Protein AF-A0A7S0W6W3-F1 (afdb_monomer_lite)

Foldseek 3Di:
DPCVVVVVVCCVVVVLLVQLVVLLVQLVFAPPPVRRVVVVVVLVVLCVVCVVPVPPGPHHLVCCVPPDPDGSNRSCVVCVVVSVVRLVRNVVVVDDNTDD

pLDDT: mean 86.52, std 4.7, range [60.41, 91.75]

Radius of gyration: 16.05 Å; chains: 1; bounding box: 35×37×43 Å

Sequence (100 aa):
GDVERALPLFSERRVPEGHALLDLSINQGPKSPVLRALFLVLSAAETLGHRLLPSAILPPTQNLLTQTDWSFSEIYARKRRLLDFVKKSNRKYGVFTGYD

Secondary structure (DSSP, 8-state):
--HHHHHHHHHHHHHHHHHHHHHHHH-SS-SSHHHHHHHHHHHHHHHHHHHH-TTTSPPPHHHHHHH----HHHHHHHHHHHHHHHHHHHHTTT------

Organism: NCBI:txid464990

Structure (mmCIF, N/CA/C/O backbone):
data_AF-A0A7S0W6W3-F1
#
_entry.id   AF-A0A7S0W6W3-F1
#
loop_
_atom_site.group_PDB
_atom_site.id
_atom_site.type_symbol
_atom_site.label_atom_id
_atom_site.label_alt_id
_atom_site.label_comp_id
_atom_site.label_asym_id
_atom_site.label_entity_id
_atom_site.label_seq_id
_atom_site.pdbx_PDB_ins_code
_atom_site.Cartn_x
_atom_site.Cartn_y
_atom_site.Cartn_z
_atom_site.occupancy
_atom_site.B_iso_or_equiv
_atom_site.auth_seq_id
_atom_site.auth_comp_id
_atom_site.auth_asym_id
_atom_site.auth_atom_id
_atom_site.pdbx_PDB_model_num
ATOM 1 N N . GLY A 1 1 ? 24.879 1.699 -24.651 1.00 60.41 1 GLY A N 1
ATOM 2 C CA . GLY A 1 1 ? 23.432 1.824 -24.402 1.00 60.41 1 GLY A CA 1
ATOM 3 C C . GLY A 1 1 ? 23.075 3.287 -24.472 1.00 60.41 1 GLY A C 1
ATOM 4 O O . GLY A 1 1 ? 23.838 4.085 -23.947 1.00 60.41 1 GLY A O 1
ATOM 5 N N . ASP A 1 2 ? 21.993 3.631 -25.162 1.00 81.38 2 ASP A N 1
ATOM 6 C CA . ASP A 1 2 ? 21.525 5.012 -25.325 1.00 81.38 2 ASP A CA 1
ATOM 7 C C . ASP A 1 2 ? 20.846 5.485 -24.028 1.00 81.38 2 ASP A C 1
ATOM 9 O O . ASP A 1 2 ? 19.674 5.203 -23.771 1.00 81.38 2 ASP A O 1
ATOM 13 N N . VAL A 1 3 ? 21.637 6.117 -23.159 1.00 83.25 3 VAL A N 1
ATOM 14 C CA . VAL A 1 3 ? 21.200 6.588 -21.837 1.00 83.25 3 VAL A CA 1
ATOM 15 C C . VAL A 1 3 ? 20.170 7.712 -21.966 1.00 83.25 3 VAL A C 1
ATOM 17 O O . VAL A 1 3 ? 19.237 7.769 -21.166 1.00 83.25 3 VAL A O 1
ATOM 20 N N . GLU A 1 4 ? 20.284 8.553 -22.997 1.00 84.75 4 GLU A N 1
ATOM 21 C CA . GLU A 1 4 ? 19.381 9.687 -23.227 1.00 84.75 4 GLU A CA 1
ATOM 22 C C . GLU A 1 4 ? 17.956 9.228 -23.540 1.00 84.75 4 GLU A C 1
ATOM 24 O O . GLU A 1 4 ? 16.998 9.844 -23.079 1.00 84.75 4 GLU A O 1
ATOM 29 N N . ARG A 1 5 ? 17.795 8.101 -24.244 1.00 82.38 5 ARG A N 1
ATOM 30 C CA . ARG A 1 5 ? 16.474 7.485 -24.457 1.00 82.38 5 ARG A CA 1
ATOM 31 C C . ARG A 1 5 ? 16.030 6.578 -23.313 1.00 82.38 5 ARG A C 1
ATOM 33 O O . ARG A 1 5 ? 14.833 6.444 -23.070 1.00 82.38 5 ARG A O 1
ATOM 40 N N . ALA A 1 6 ? 16.965 5.950 -22.603 1.00 86.31 6 ALA A N 1
ATOM 41 C CA . ALA A 1 6 ? 16.637 5.037 -21.510 1.00 86.31 6 ALA A CA 1
ATOM 42 C C . ALA A 1 6 ? 16.137 5.762 -20.248 1.00 86.31 6 ALA A C 1
ATOM 44 O O . ALA A 1 6 ? 15.258 5.242 -19.562 1.00 86.31 6 ALA A O 1
ATOM 45 N N . LEU A 1 7 ? 16.666 6.952 -19.940 1.00 87.25 7 LEU A N 1
ATOM 46 C CA . LEU A 1 7 ? 16.316 7.705 -18.729 1.00 87.25 7 LEU A CA 1
ATOM 47 C C . LEU A 1 7 ? 14.848 8.175 -18.686 1.00 87.25 7 LEU A C 1
ATOM 49 O O . LEU A 1 7 ? 14.204 7.956 -17.652 1.00 87.25 7 LEU A O 1
ATOM 53 N N . PRO A 1 8 ? 14.278 8.761 -19.759 1.00 91.19 8 PRO A N 1
ATOM 54 C CA . PRO A 1 8 ? 12.862 9.120 -19.792 1.00 91.19 8 PRO A CA 1
ATOM 55 C C . PRO A 1 8 ? 11.959 7.895 -19.626 1.00 91.19 8 PRO A C 1
ATOM 57 O O . PRO A 1 8 ? 11.109 7.878 -18.742 1.00 91.19 8 PRO A O 1
ATOM 60 N N . LEU A 1 9 ? 12.222 6.823 -20.382 1.00 88.75 9 LEU A N 1
ATOM 61 C CA . LEU A 1 9 ? 11.441 5.581 -20.323 1.00 88.75 9 LEU A CA 1
ATOM 62 C C . LEU A 1 9 ? 11.514 4.902 -18.949 1.00 88.75 9 LEU A C 1
ATOM 64 O O . LEU A 1 9 ? 10.544 4.304 -18.481 1.00 88.75 9 LEU A O 1
ATOM 68 N N . PHE A 1 10 ? 12.671 4.976 -18.289 1.00 89.69 10 PHE A N 1
ATOM 69 C CA . PHE A 1 10 ? 12.830 4.479 -16.929 1.00 89.69 10 PHE A CA 1
ATOM 70 C C . PHE A 1 10 ? 12.019 5.315 -15.938 1.00 89.69 10 PHE A C 1
ATOM 72 O O . PHE A 1 10 ? 11.296 4.751 -15.116 1.00 89.69 10 PHE A O 1
ATOM 79 N N . SER A 1 11 ? 12.102 6.643 -16.035 1.00 89.94 11 SER A N 1
ATOM 80 C CA . SER A 1 11 ? 11.365 7.566 -15.167 1.00 89.94 11 SER A CA 1
ATOM 81 C C . SER A 1 11 ? 9.854 7.391 -15.312 1.00 89.94 11 SER A C 1
ATOM 83 O O . SER A 1 11 ? 9.169 7.216 -14.307 1.00 89.94 11 SER A O 1
ATOM 85 N N . GLU A 1 12 ? 9.344 7.323 -16.544 1.00 89.56 12 GLU A N 1
ATOM 86 C CA . GLU A 1 12 ? 7.921 7.095 -16.835 1.00 89.56 12 GLU A CA 1
ATOM 87 C C . GLU A 1 12 ? 7.382 5.823 -16.173 1.00 89.56 12 GLU A C 1
ATOM 89 O O . GLU A 1 12 ? 6.258 5.805 -15.676 1.00 89.56 12 GLU A O 1
ATOM 94 N N . ARG A 1 13 ? 8.195 4.762 -16.111 1.00 88.06 13 ARG A N 1
ATOM 95 C CA . ARG A 1 13 ? 7.805 3.498 -15.472 1.00 88.06 13 ARG A CA 1
ATOM 96 C C . ARG A 1 13 ? 7.984 3.508 -13.957 1.00 88.06 13 ARG A C 1
ATOM 98 O O . ARG A 1 13 ? 7.208 2.873 -13.255 1.00 88.06 13 ARG A O 1
ATOM 105 N N . ARG A 1 14 ? 9.020 4.168 -13.435 1.00 90.06 14 ARG A N 1
ATOM 106 C CA . ARG A 1 14 ? 9.402 4.071 -12.015 1.00 90.06 14 ARG A CA 1
ATOM 107 C C . ARG A 1 14 ? 8.759 5.116 -11.119 1.00 90.06 14 ARG A C 1
ATOM 109 O O . ARG A 1 14 ? 8.576 4.834 -9.939 1.00 90.06 14 ARG A O 1
ATOM 116 N N . VAL A 1 15 ? 8.398 6.282 -11.645 1.00 90.06 15 VAL A N 1
ATOM 117 C CA . VAL A 1 15 ? 7.735 7.332 -10.857 1.00 90.06 15 VAL A CA 1
ATOM 118 C C . VAL A 1 15 ? 6.385 6.852 -10.292 1.00 90.06 15 VAL A C 1
ATOM 120 O O . VAL A 1 15 ? 6.204 6.950 -9.076 1.00 90.06 15 VAL A O 1
ATOM 123 N N . PRO A 1 16 ? 5.471 6.246 -11.081 1.00 89.38 16 PRO A N 1
ATOM 124 C CA . PRO A 1 16 ? 4.209 5.721 -10.548 1.00 89.38 16 PRO A CA 1
ATOM 125 C C . PRO A 1 16 ? 4.415 4.624 -9.498 1.00 89.38 16 PRO A C 1
ATOM 127 O O . PRO A 1 16 ? 3.730 4.602 -8.478 1.00 89.38 16 PRO A O 1
ATOM 130 N N . GLU A 1 17 ? 5.397 3.746 -9.719 1.00 91.75 17 GLU A N 1
ATOM 131 C CA . GLU A 1 17 ? 5.771 2.694 -8.769 1.00 91.75 17 GLU A CA 1
ATOM 132 C C . GLU A 1 17 ? 6.266 3.274 -7.442 1.00 91.75 17 GLU A C 1
ATOM 134 O O . GLU A 1 17 ? 5.875 2.804 -6.376 1.00 91.75 17 GLU A O 1
ATOM 139 N N . GLY A 1 18 ? 7.087 4.327 -7.496 1.00 90.25 18 GLY A N 1
ATOM 140 C CA . GLY A 1 18 ? 7.573 5.029 -6.311 1.00 90.25 18 GLY A CA 1
ATOM 141 C C . GLY A 1 18 ? 6.444 5.677 -5.510 1.00 90.25 18 GLY A C 1
ATOM 142 O O . GLY A 1 18 ? 6.408 5.535 -4.287 1.00 90.25 18 GLY A O 1
ATOM 143 N N . HIS A 1 19 ? 5.492 6.331 -6.182 1.00 91.19 19 HIS A N 1
ATOM 144 C CA . HIS A 1 19 ? 4.316 6.907 -5.523 1.00 91.19 19 HIS A CA 1
ATOM 145 C C . HIS A 1 19 ? 3.433 5.833 -4.883 1.00 91.19 19 HIS A C 1
ATOM 147 O O . HIS A 1 19 ? 3.074 5.952 -3.712 1.00 91.19 19 HIS A O 1
ATOM 153 N N . ALA A 1 20 ? 3.142 4.755 -5.612 1.00 89.88 20 ALA A N 1
ATOM 154 C CA . ALA A 1 20 ? 2.339 3.654 -5.097 1.00 89.88 20 ALA A CA 1
ATOM 155 C C . ALA A 1 20 ? 3.001 2.984 -3.883 1.00 89.88 20 ALA A C 1
ATOM 157 O O . ALA A 1 20 ? 2.339 2.741 -2.875 1.00 89.88 20 ALA A O 1
ATOM 158 N N . LEU A 1 21 ? 4.314 2.738 -3.942 1.00 90.12 21 LEU A N 1
ATOM 159 C CA . LEU A 1 21 ? 5.073 2.187 -2.822 1.00 90.12 21 LEU A CA 1
ATOM 160 C C . LEU A 1 21 ? 5.039 3.115 -1.605 1.00 90.12 21 LEU A C 1
ATOM 162 O O . LEU A 1 21 ? 4.782 2.655 -0.490 1.00 90.12 21 LEU A O 1
ATOM 166 N N . LEU A 1 22 ? 5.274 4.415 -1.808 1.00 89.50 22 LEU A N 1
ATOM 167 C CA . LEU A 1 22 ? 5.223 5.39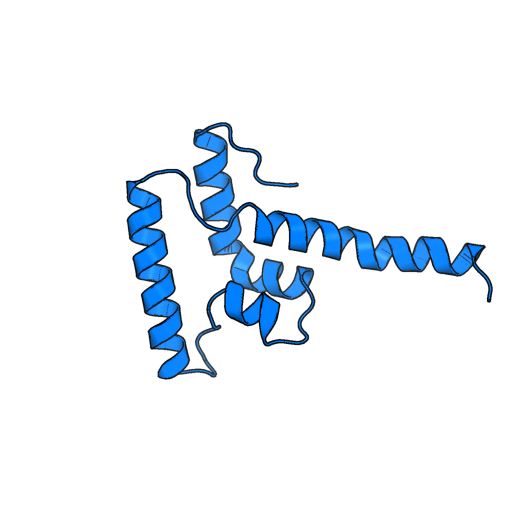8 -0.731 1.00 89.50 22 LEU A CA 1
ATOM 168 C C . LEU A 1 22 ? 3.849 5.374 -0.058 1.00 89.50 22 LEU A C 1
ATOM 170 O O . LEU A 1 22 ? 3.775 5.217 1.160 1.00 89.50 22 LEU A O 1
ATOM 174 N N . ASP A 1 23 ? 2.776 5.433 -0.841 1.00 88.44 23 ASP A N 1
ATOM 175 C CA . ASP A 1 23 ? 1.409 5.415 -0.334 1.00 88.44 23 ASP A CA 1
ATOM 176 C C . ASP A 1 23 ? 1.088 4.134 0.441 1.00 88.44 23 ASP A C 1
ATOM 178 O O . ASP A 1 23 ? 0.494 4.206 1.521 1.00 88.44 23 ASP A O 1
ATOM 182 N N . LEU A 1 24 ? 1.504 2.973 -0.074 1.00 88.06 24 LEU A N 1
ATOM 183 C CA . LEU A 1 24 ? 1.356 1.677 0.594 1.00 88.06 24 LEU A CA 1
ATOM 184 C C . LEU A 1 24 ? 2.145 1.624 1.913 1.00 88.06 24 LEU A C 1
ATOM 186 O O . LEU A 1 24 ? 1.689 1.017 2.883 1.00 88.06 24 LEU A O 1
ATOM 190 N N . SER A 1 25 ? 3.305 2.284 1.974 1.00 85.44 25 SER A N 1
ATOM 191 C CA . SER A 1 25 ? 4.192 2.273 3.142 1.00 85.44 25 SER A CA 1
ATOM 192 C C . SER A 1 25 ? 3.726 3.183 4.283 1.00 85.44 25 SER A C 1
ATOM 194 O O . SER A 1 25 ? 3.834 2.803 5.447 1.00 85.44 25 SER A O 1
ATOM 196 N N . ILE A 1 26 ? 3.176 4.362 3.979 1.00 85.19 26 ILE A N 1
ATOM 197 C CA . ILE A 1 26 ? 2.790 5.357 4.996 1.00 85.19 26 ILE A CA 1
ATOM 198 C C . ILE A 1 26 ? 1.334 5.204 5.454 1.00 85.19 26 ILE A C 1
ATOM 200 O O . ILE A 1 26 ? 0.985 5.624 6.559 1.00 85.19 26 ILE A O 1
ATOM 204 N N . ASN A 1 27 ? 0.483 4.561 4.646 1.00 85.25 27 ASN A N 1
ATOM 205 C CA . ASN A 1 27 ? -0.933 4.332 4.949 1.00 85.25 27 ASN A CA 1
ATOM 206 C C . ASN A 1 27 ? -1.209 2.902 5.445 1.00 85.25 27 ASN A C 1
ATOM 208 O O . ASN A 1 27 ? -2.229 2.304 5.110 1.00 85.25 27 ASN A O 1
ATOM 212 N N . GLN A 1 28 ? -0.331 2.362 6.296 1.00 80.50 28 GLN A N 1
ATOM 213 C CA . GLN A 1 28 ? -0.481 1.017 6.883 1.00 80.50 28 GLN A CA 1
ATOM 214 C C . GLN A 1 28 ? -1.663 0.877 7.854 1.00 80.50 28 GLN A C 1
ATOM 216 O O . GLN A 1 28 ? -1.994 -0.227 8.278 1.00 80.50 28 GLN A O 1
ATOM 221 N N . GLY A 1 29 ? -2.302 1.982 8.235 1.00 85.44 29 GLY A N 1
ATOM 222 C CA . GLY A 1 29 ? -3.509 1.958 9.045 1.00 85.44 29 GLY A CA 1
ATOM 223 C C . GLY A 1 29 ? -4.000 3.359 9.408 1.00 85.44 29 GLY A C 1
ATOM 224 O O . GLY A 1 29 ? -3.246 4.338 9.326 1.00 85.44 29 GLY A O 1
ATOM 225 N N . PRO A 1 30 ? -5.273 3.480 9.811 1.00 87.56 30 PRO A N 1
ATOM 226 C CA . PRO A 1 30 ? -5.843 4.751 10.226 1.00 87.56 30 PRO A CA 1
ATOM 227 C C . PRO A 1 30 ? -5.302 5.173 11.602 1.00 87.56 30 PRO A C 1
ATOM 229 O O . PRO A 1 30 ? -5.087 4.350 12.492 1.00 87.56 30 PRO A O 1
ATOM 232 N N . LYS A 1 31 ? -5.105 6.479 11.797 1.00 87.19 31 LYS A N 1
ATOM 233 C CA . LYS A 1 31 ? -4.634 7.068 13.064 1.00 87.19 31 LYS A CA 1
ATOM 234 C C . LYS A 1 31 ? -5.730 7.192 14.122 1.00 87.19 31 LYS A C 1
ATOM 236 O O . LYS A 1 31 ? -5.421 7.259 15.307 1.00 87.19 31 LYS A O 1
ATOM 241 N N . SER A 1 32 ? -6.999 7.187 13.712 1.00 88.69 32 SER A N 1
ATOM 242 C CA . SER A 1 32 ? -8.125 7.130 14.646 1.00 88.69 32 SER A CA 1
ATOM 243 C C . SER A 1 32 ? -8.090 5.811 15.427 1.00 88.69 32 SER A C 1
ATOM 245 O O . SER A 1 32 ? -8.063 4.758 14.792 1.00 88.69 32 SER A O 1
ATOM 247 N N . PRO A 1 33 ? -8.141 5.819 16.771 1.00 86.25 33 PRO A N 1
ATOM 248 C CA . PRO A 1 33 ? -8.061 4.595 17.570 1.00 86.25 33 PRO A CA 1
ATOM 249 C C . PRO A 1 33 ? -9.226 3.636 17.288 1.00 86.25 33 PRO A C 1
ATOM 251 O O . PRO A 1 33 ? -9.020 2.429 17.180 1.00 86.25 33 PRO A O 1
ATOM 254 N N . VAL A 1 34 ? -10.432 4.175 17.080 1.00 88.44 34 VAL A N 1
ATOM 255 C CA . VAL A 1 34 ? -11.630 3.386 16.753 1.00 88.44 34 VAL A CA 1
ATOM 256 C C . VAL A 1 34 ? -11.494 2.741 15.375 1.00 88.44 34 VAL A C 1
ATOM 258 O O . VAL A 1 34 ? -11.683 1.534 15.229 1.00 88.44 34 VAL A O 1
ATOM 261 N N . LEU A 1 35 ? -11.105 3.520 14.360 1.00 88.00 35 LEU A N 1
ATOM 262 C CA . LEU A 1 35 ? -10.919 2.975 13.012 1.00 88.00 35 LEU A CA 1
ATOM 263 C C . LEU A 1 35 ? -9.724 2.027 12.942 1.00 88.00 35 LEU A C 1
ATOM 265 O O . LEU A 1 35 ? -9.734 1.108 12.133 1.00 88.00 35 LEU A O 1
ATOM 269 N N . ARG A 1 36 ? -8.709 2.219 13.789 1.00 88.31 36 ARG A N 1
ATOM 270 C CA . ARG A 1 36 ? -7.552 1.327 13.879 1.00 88.31 36 ARG A CA 1
ATOM 271 C C . ARG A 1 36 ? -7.956 -0.038 14.412 1.00 88.31 36 ARG A C 1
ATOM 273 O O . ARG A 1 36 ? -7.538 -1.039 13.843 1.00 88.31 36 ARG A O 1
ATOM 280 N N . ALA A 1 37 ? -8.796 -0.085 15.445 1.00 88.75 37 ALA A N 1
ATOM 281 C CA . ALA A 1 37 ? -9.349 -1.342 15.937 1.00 88.75 37 ALA A CA 1
ATOM 282 C C . ALA A 1 37 ? -10.150 -2.063 14.839 1.00 88.75 37 ALA A C 1
ATOM 284 O O . ALA A 1 37 ? -9.902 -3.236 14.571 1.00 88.75 37 ALA A O 1
ATOM 285 N N . LEU A 1 38 ? -11.030 -1.342 14.133 1.00 88.81 38 LEU A N 1
ATOM 286 C CA . LEU A 1 38 ? -11.789 -1.908 13.014 1.00 88.81 38 LEU A CA 1
ATOM 287 C C . LEU A 1 38 ? -10.875 -2.409 11.883 1.00 88.81 38 LEU A C 1
ATOM 289 O O . LEU A 1 38 ? -11.083 -3.494 11.348 1.00 88.81 38 LEU A O 1
ATOM 293 N N . PHE A 1 39 ? -9.837 -1.645 11.542 1.00 88.25 39 PHE A N 1
ATOM 294 C CA . PHE A 1 39 ? -8.857 -2.006 10.521 1.00 88.25 39 PHE A CA 1
ATOM 295 C C . PHE A 1 39 ? -8.090 -3.287 10.873 1.00 88.25 39 PHE A C 1
ATOM 297 O O . PHE A 1 39 ? -7.878 -4.133 10.006 1.00 88.25 39 PHE A O 1
ATOM 304 N N . LEU A 1 40 ? -7.712 -3.466 12.142 1.00 88.25 40 LEU A N 1
ATOM 305 C CA . LEU A 1 40 ? -7.071 -4.698 12.610 1.00 88.25 40 LEU A CA 1
ATOM 306 C C . LEU A 1 40 ? -8.010 -5.903 12.486 1.00 88.25 40 LEU A C 1
ATOM 308 O O . LEU A 1 40 ? -7.585 -6.953 12.009 1.00 88.25 40 LEU A O 1
ATOM 312 N N . VAL A 1 41 ? -9.289 -5.741 12.844 1.00 89.75 41 VAL A N 1
ATOM 313 C CA . VAL A 1 41 ? -10.301 -6.800 12.683 1.00 89.75 41 VAL A CA 1
ATOM 314 C C . VAL A 1 41 ? -10.478 -7.165 11.209 1.00 89.75 41 VAL A C 1
ATOM 316 O O . VAL A 1 41 ? -10.454 -8.346 10.868 1.00 89.75 41 VAL A O 1
ATOM 319 N N . LEU A 1 42 ? -10.584 -6.171 10.323 1.00 86.69 42 LEU A N 1
ATOM 320 C CA . LEU A 1 42 ? -10.660 -6.396 8.877 1.00 86.69 42 LEU A CA 1
ATOM 321 C C . LEU A 1 42 ? -9.412 -7.109 8.344 1.00 86.69 42 LEU A C 1
ATOM 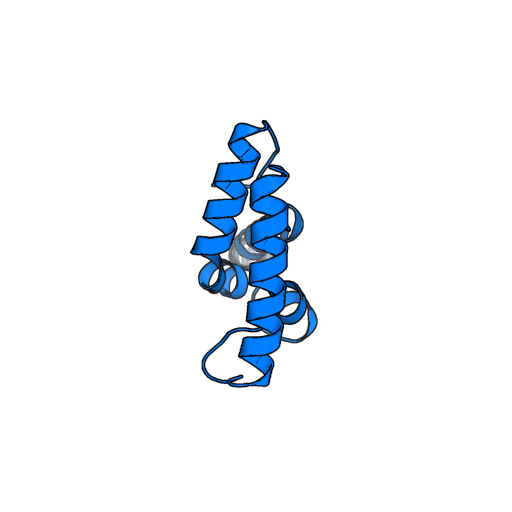323 O O . LEU A 1 42 ? -9.538 -8.042 7.562 1.00 86.69 42 LEU A O 1
ATOM 327 N N . SER A 1 43 ? -8.219 -6.732 8.804 1.00 84.56 43 SER A N 1
ATOM 328 C CA . SER A 1 43 ? -6.960 -7.361 8.374 1.00 84.56 43 SER A CA 1
ATOM 329 C C . SER A 1 43 ? -6.869 -8.827 8.821 1.00 84.56 43 SER A C 1
ATOM 331 O O . SER A 1 43 ? -6.424 -9.698 8.066 1.00 84.56 43 SER A O 1
ATOM 333 N N . ALA A 1 44 ? -7.334 -9.130 10.036 1.00 87.56 44 ALA A N 1
ATOM 334 C CA . ALA A 1 44 ? -7.445 -10.502 10.521 1.00 87.56 44 ALA A CA 1
ATOM 335 C C . ALA A 1 44 ? -8.475 -11.303 9.706 1.00 87.56 44 ALA A C 1
ATOM 337 O O . ALA A 1 44 ? -8.204 -12.441 9.318 1.00 87.56 44 ALA A O 1
ATOM 338 N N . ALA A 1 45 ? -9.620 -10.694 9.383 1.00 87.75 45 ALA A N 1
ATOM 339 C CA . ALA A 1 45 ? -10.646 -11.300 8.543 1.00 87.75 45 ALA A CA 1
ATOM 340 C C . ALA A 1 45 ? -10.152 -11.556 7.109 1.00 87.75 45 ALA A C 1
ATOM 342 O O . ALA A 1 45 ? -10.420 -12.627 6.577 1.00 87.75 45 ALA A O 1
ATOM 343 N N . GLU A 1 46 ? -9.381 -10.645 6.504 1.00 86.19 46 GLU A N 1
ATOM 344 C CA . GLU A 1 46 ? -8.735 -10.870 5.201 1.00 86.19 46 GLU A CA 1
ATOM 345 C C . GLU A 1 46 ? -7.756 -12.048 5.261 1.00 86.19 46 GLU A C 1
ATOM 347 O O . GLU A 1 46 ? -7.750 -12.892 4.369 1.00 86.19 46 GLU A O 1
ATOM 352 N N . THR A 1 47 ? -6.968 -12.154 6.335 1.00 86.75 47 THR A N 1
ATOM 353 C CA . THR A 1 47 ? -6.019 -13.264 6.522 1.00 86.75 47 THR A CA 1
ATOM 354 C C . THR A 1 47 ? -6.739 -14.610 6.622 1.00 86.75 47 THR A C 1
ATOM 356 O O . THR A 1 47 ? -6.344 -15.579 5.974 1.00 86.75 47 THR A O 1
ATOM 359 N N . LEU A 1 48 ? -7.805 -14.684 7.424 1.00 89.31 48 LEU A N 1
ATOM 360 C CA . LEU A 1 48 ? -8.612 -15.897 7.574 1.00 89.31 48 LEU A CA 1
ATOM 361 C C . LEU A 1 48 ? -9.391 -16.218 6.294 1.00 89.31 48 LEU A C 1
ATOM 363 O O . LEU A 1 48 ? -9.396 -17.361 5.846 1.00 89.31 48 LEU A O 1
ATOM 367 N N . GLY A 1 49 ? -9.997 -15.207 5.677 1.00 87.62 49 GLY A N 1
ATOM 368 C CA . GLY A 1 49 ? -10.739 -15.333 4.430 1.00 87.62 49 GLY A CA 1
ATOM 369 C C . GLY A 1 49 ? -9.859 -15.830 3.289 1.00 87.62 49 GLY A C 1
ATOM 370 O O . GLY A 1 49 ? -10.249 -16.758 2.589 1.00 87.62 49 GLY A O 1
ATOM 371 N N . HIS A 1 50 ? -8.642 -15.298 3.149 1.00 88.00 50 HIS A N 1
ATOM 372 C CA . HIS A 1 50 ? -7.683 -15.774 2.154 1.00 88.00 50 HIS A CA 1
ATOM 373 C C . HIS A 1 50 ? -7.267 -17.232 2.398 1.00 88.00 50 HIS A C 1
ATOM 375 O O . HIS A 1 50 ? -7.125 -17.990 1.447 1.00 88.00 50 HIS A O 1
ATOM 381 N N . ARG A 1 51 ? -7.129 -17.668 3.659 1.00 86.38 51 ARG A N 1
ATOM 382 C CA . ARG A 1 51 ? -6.858 -19.085 3.967 1.00 86.38 51 ARG A CA 1
ATOM 383 C C . ARG A 1 51 ? -8.001 -20.012 3.550 1.00 86.38 51 ARG A C 1
ATOM 385 O O . ARG A 1 51 ? -7.735 -21.142 3.159 1.00 86.38 51 ARG A O 1
ATOM 392 N N . LEU A 1 52 ? -9.250 -19.556 3.652 1.00 90.19 52 LEU A N 1
ATOM 393 C CA . LEU A 1 52 ? -10.431 -20.353 3.305 1.00 90.19 52 LEU A CA 1
ATOM 394 C C . LEU A 1 52 ? -10.745 -20.322 1.802 1.00 90.19 52 LEU A C 1
ATOM 396 O O . LEU A 1 52 ? -11.141 -21.336 1.236 1.00 90.19 52 LEU A O 1
ATOM 400 N N . LEU A 1 53 ? -10.579 -19.166 1.158 1.00 88.94 53 LEU A N 1
ATOM 401 C CA . LEU A 1 53 ? -10.913 -18.922 -0.247 1.00 88.94 53 LEU A CA 1
ATOM 402 C C . LEU A 1 53 ? -9.816 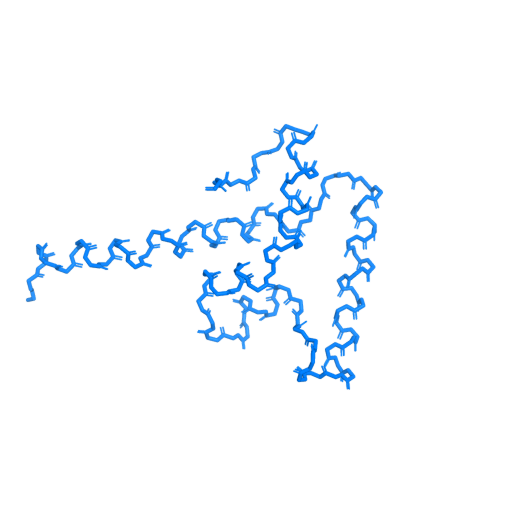-18.075 -0.922 1.00 88.94 53 LEU A C 1
ATOM 404 O O . LEU A 1 53 ? -10.040 -16.900 -1.240 1.00 88.94 53 LEU A O 1
ATOM 408 N N . PRO A 1 54 ? -8.629 -18.656 -1.177 1.00 83.00 54 PRO A N 1
ATOM 409 C CA . PRO A 1 54 ? -7.471 -17.914 -1.680 1.00 83.00 54 PRO A CA 1
ATOM 410 C C . PRO A 1 54 ? -7.675 -17.327 -3.080 1.00 83.00 54 PRO A C 1
ATOM 412 O O . PRO A 1 54 ? -7.046 -16.330 -3.425 1.00 83.00 54 PRO A O 1
ATOM 415 N N . SER A 1 55 ? -8.569 -17.912 -3.883 1.00 83.69 55 SER A N 1
ATOM 416 C CA . SER A 1 55 ? -8.910 -17.424 -5.224 1.00 83.69 55 SER A CA 1
ATOM 417 C C . SER A 1 55 ? -9.873 -16.231 -5.226 1.00 83.69 55 SER A C 1
ATOM 419 O O . SER A 1 55 ? -9.893 -15.479 -6.197 1.00 83.69 55 SER A O 1
ATOM 421 N N . ALA A 1 56 ? -10.668 -16.047 -4.167 1.00 82.69 56 ALA A N 1
ATOM 422 C CA . ALA A 1 56 ? -11.696 -15.005 -4.096 1.00 82.69 56 ALA A CA 1
ATOM 423 C C . ALA A 1 56 ? -11.278 -13.806 -3.234 1.00 82.69 56 ALA A C 1
ATOM 425 O O . ALA A 1 56 ? -11.717 -12.682 -3.482 1.00 82.69 56 ALA A O 1
ATOM 426 N N . ILE A 1 57 ? -10.438 -14.032 -2.219 1.00 83.50 57 ILE A N 1
ATOM 427 C CA . ILE A 1 57 ? -10.022 -13.005 -1.262 1.00 83.50 57 ILE A CA 1
ATOM 428 C C . ILE A 1 57 ? -8.530 -12.754 -1.429 1.00 83.50 57 ILE A C 1
ATOM 430 O O . ILE A 1 57 ? -7.720 -13.668 -1.302 1.00 83.50 57 ILE A O 1
ATOM 434 N N . LEU A 1 58 ? -8.160 -11.501 -1.697 1.00 82.00 58 LEU A N 1
ATOM 435 C CA . LEU A 1 58 ? -6.758 -11.101 -1.765 1.00 82.00 58 LEU A CA 1
ATOM 436 C C . LEU A 1 58 ? -6.107 -11.193 -0.382 1.00 82.00 58 LEU A C 1
ATOM 438 O O . LEU A 1 58 ? -6.740 -10.812 0.608 1.00 82.00 58 LEU A O 1
ATOM 442 N N . PRO A 1 59 ? -4.833 -11.609 -0.305 1.00 81.69 59 PRO A N 1
ATOM 443 C CA . PRO A 1 59 ? -4.123 -11.616 0.957 1.00 81.69 59 PRO A CA 1
ATOM 444 C C . PRO A 1 59 ? -3.943 -10.182 1.498 1.00 81.69 59 PRO A C 1
ATOM 446 O O . PRO A 1 59 ? -4.155 -9.192 0.777 1.00 81.69 59 PRO A O 1
ATOM 449 N N . PRO A 1 60 ? -3.552 -10.048 2.777 1.00 82.75 60 PRO A N 1
ATOM 450 C CA . PRO A 1 60 ? -3.222 -8.757 3.366 1.00 82.75 60 PRO A CA 1
ATOM 451 C C . PRO A 1 60 ? -2.171 -8.011 2.539 1.00 82.75 60 PRO A C 1
ATOM 453 O O . PRO A 1 60 ? -1.276 -8.623 1.953 1.00 82.75 60 PRO A O 1
ATOM 456 N N . THR A 1 61 ? -2.236 -6.678 2.530 1.00 83.12 61 THR A N 1
ATOM 457 C CA . THR A 1 61 ? -1.334 -5.825 1.734 1.00 83.12 61 THR A CA 1
ATOM 458 C C . THR A 1 61 ? 0.147 -6.139 1.974 1.00 83.12 61 THR A C 1
ATOM 460 O O . THR A 1 61 ? 0.932 -6.144 1.034 1.00 83.12 61 THR A O 1
ATOM 463 N N . GLN A 1 62 ? 0.534 -6.473 3.208 1.00 82.25 62 GLN A N 1
ATOM 464 C CA . GLN A 1 62 ? 1.917 -6.819 3.544 1.00 82.25 62 GLN A CA 1
ATOM 465 C C . GLN A 1 62 ? 2.403 -8.114 2.870 1.00 82.25 62 GLN A C 1
ATOM 467 O O . GLN A 1 62 ? 3.567 -8.202 2.485 1.00 82.25 62 GLN A O 1
ATOM 472 N N . ASN A 1 63 ? 1.512 -9.087 2.661 1.00 83.81 63 ASN A N 1
ATOM 473 C CA . ASN A 1 63 ? 1.832 -10.302 1.912 1.00 83.81 63 ASN A CA 1
ATOM 474 C C . ASN A 1 63 ? 1.940 -9.996 0.417 1.00 83.81 63 ASN A C 1
ATOM 476 O O . ASN A 1 63 ? 2.866 -10.470 -0.227 1.00 83.81 63 ASN A O 1
ATOM 480 N N . LEU A 1 64 ? 1.054 -9.152 -0.128 1.00 84.81 64 LEU A N 1
ATOM 481 C CA . LEU A 1 64 ? 1.153 -8.715 -1.527 1.00 84.81 64 LEU A CA 1
ATOM 482 C C . LEU A 1 64 ? 2.504 -8.040 -1.809 1.00 84.81 64 LEU A C 1
ATOM 484 O O . LEU A 1 64 ? 3.139 -8.339 -2.812 1.00 84.81 64 LEU A O 1
ATOM 488 N N . LEU A 1 65 ? 2.983 -7.204 -0.885 1.00 84.50 65 LEU A N 1
ATOM 489 C CA . LEU A 1 65 ? 4.265 -6.502 -1.003 1.00 84.50 65 LEU A CA 1
ATOM 490 C C . LEU A 1 65 ? 5.506 -7.406 -0.917 1.00 84.50 65 LEU A C 1
ATOM 492 O O . LEU A 1 65 ? 6.581 -6.976 -1.322 1.00 84.50 65 LEU A O 1
ATOM 496 N N . THR A 1 66 ? 5.396 -8.606 -0.339 1.00 84.94 66 THR A N 1
ATOM 497 C CA . THR A 1 66 ? 6.564 -9.453 -0.016 1.00 84.94 66 THR A CA 1
ATOM 498 C C . THR A 1 66 ? 6.552 -10.824 -0.687 1.00 84.94 66 THR A C 1
ATOM 500 O O . THR A 1 66 ? 7.592 -11.473 -0.743 1.00 84.94 66 THR A O 1
ATOM 503 N N . GLN A 1 67 ? 5.397 -11.280 -1.174 1.00 83.62 67 GLN A N 1
ATOM 504 C CA . GLN A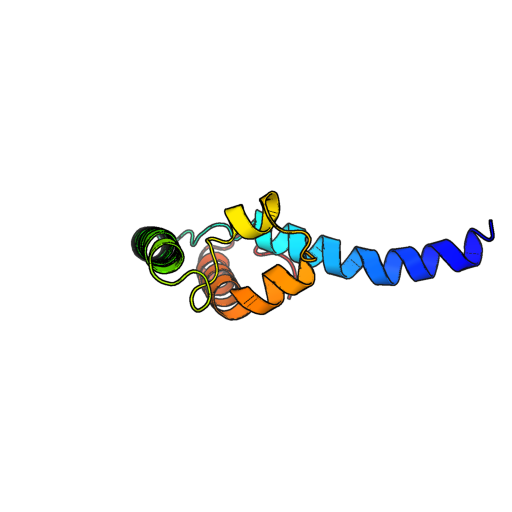 1 67 ? 5.187 -12.650 -1.659 1.00 83.62 67 GLN A CA 1
ATOM 505 C C . GLN A 1 67 ? 4.637 -12.705 -3.088 1.00 83.62 67 GLN A C 1
ATOM 507 O O . GLN A 1 67 ? 4.321 -13.790 -3.569 1.00 83.62 67 GLN A O 1
ATOM 512 N N . THR A 1 68 ? 4.479 -11.561 -3.761 1.00 83.44 68 THR A N 1
ATOM 513 C CA . THR A 1 68 ? 3.984 -11.508 -5.142 1.00 83.44 68 THR A CA 1
ATOM 514 C C . THR A 1 68 ? 4.896 -10.662 -6.018 1.00 83.44 68 THR A C 1
ATOM 516 O O . THR A 1 68 ? 5.476 -9.692 -5.541 1.00 83.44 68 THR A O 1
ATOM 519 N N . ASP A 1 69 ? 4.967 -11.005 -7.305 1.00 87.31 69 ASP A N 1
ATOM 520 C CA . ASP A 1 69 ? 5.688 -10.232 -8.330 1.00 87.31 69 ASP A CA 1
ATOM 521 C C . ASP A 1 69 ? 4.841 -9.086 -8.911 1.00 87.31 69 ASP A C 1
ATOM 523 O O . ASP A 1 69 ? 5.138 -8.553 -9.981 1.00 87.31 69 ASP A O 1
ATOM 527 N N . TRP A 1 70 ? 3.738 -8.731 -8.247 1.00 89.62 70 TRP A N 1
ATOM 528 C CA . TRP A 1 70 ? 2.874 -7.643 -8.691 1.00 89.62 70 TRP A CA 1
ATOM 529 C C . TRP A 1 70 ? 3.580 -6.306 -8.533 1.00 89.62 70 TRP A C 1
ATOM 531 O O . TRP A 1 70 ? 4.326 -6.083 -7.576 1.00 89.62 70 TRP A O 1
ATOM 541 N N . SER A 1 71 ? 3.304 -5.389 -9.456 1.00 91.12 71 SER A N 1
ATOM 542 C CA . SER A 1 71 ? 3.821 -4.033 -9.323 1.00 91.12 71 SER A CA 1
ATOM 543 C C . SER A 1 71 ? 3.160 -3.319 -8.135 1.00 91.12 71 SER A C 1
ATOM 545 O O . SER A 1 71 ? 2.034 -3.633 -7.726 1.00 91.12 71 SER A O 1
ATOM 547 N N . PHE A 1 72 ? 3.828 -2.318 -7.561 1.00 91.12 72 PHE A N 1
ATOM 548 C CA . PHE A 1 72 ? 3.252 -1.551 -6.458 1.00 91.12 72 PHE A CA 1
ATOM 549 C C . PHE A 1 72 ? 2.004 -0.795 -6.910 1.00 91.12 72 PHE A C 1
ATOM 551 O O . PHE A 1 72 ? 1.036 -0.701 -6.152 1.00 91.12 72 PHE A O 1
ATOM 558 N N . SER A 1 73 ? 1.989 -0.308 -8.154 1.00 90.00 73 SER A N 1
ATOM 559 C CA . SER A 1 73 ? 0.813 0.339 -8.741 1.00 90.00 73 SER A CA 1
ATOM 560 C C . SER A 1 73 ? -0.378 -0.620 -8.874 1.00 90.00 73 SER A C 1
ATOM 562 O O . SER A 1 73 ? -1.511 -0.229 -8.579 1.00 90.00 73 SER A O 1
ATOM 564 N N . GLU A 1 74 ? -0.147 -1.890 -9.214 1.00 91.06 74 GLU A N 1
ATOM 565 C CA . GLU A 1 74 ? -1.187 -2.926 -9.258 1.00 91.06 74 GLU A CA 1
ATOM 566 C C . GLU A 1 74 ? -1.731 -3.261 -7.865 1.00 91.06 74 GLU A C 1
ATOM 568 O O . GLU A 1 74 ? -2.951 -3.350 -7.672 1.00 91.06 74 GLU A O 1
ATOM 573 N N . ILE A 1 75 ? -0.847 -3.406 -6.872 1.00 90.06 75 ILE A N 1
ATOM 574 C CA . ILE A 1 75 ? -1.238 -3.637 -5.473 1.00 90.06 75 ILE A CA 1
ATOM 575 C C . ILE A 1 75 ? -2.079 -2.459 -4.967 1.00 90.06 75 ILE A C 1
ATOM 577 O O . ILE A 1 75 ? -3.156 -2.662 -4.391 1.00 90.06 75 ILE A O 1
ATOM 581 N N . TYR A 1 76 ? -1.628 -1.229 -5.234 1.00 89.94 76 TYR A N 1
ATOM 582 C CA . TYR A 1 76 ? -2.353 -0.008 -4.898 1.00 89.94 76 TYR A CA 1
ATOM 583 C C . TYR A 1 76 ? -3.735 0.012 -5.552 1.00 89.94 76 TYR A C 1
ATOM 585 O O . TYR A 1 76 ? -4.733 0.213 -4.863 1.00 89.94 76 TYR A O 1
ATOM 593 N N . ALA A 1 77 ? -3.830 -0.266 -6.855 1.00 90.19 77 ALA A N 1
ATOM 594 C CA . ALA A 1 77 ? -5.096 -0.268 -7.583 1.00 90.19 77 ALA A CA 1
ATOM 595 C C . ALA A 1 77 ? -6.108 -1.263 -6.989 1.00 90.19 77 ALA A C 1
ATOM 597 O O . ALA A 1 77 ? -7.277 -0.921 -6.789 1.00 90.19 77 ALA A O 1
ATOM 598 N N . ARG A 1 78 ? -5.662 -2.474 -6.635 1.00 88.25 78 ARG A N 1
ATOM 599 C CA . ARG A 1 78 ? -6.523 -3.515 -6.047 1.00 88.25 78 ARG A CA 1
ATOM 600 C C . ARG A 1 78 ? -6.985 -3.187 -4.627 1.00 88.25 78 ARG A C 1
ATOM 602 O O . ARG A 1 78 ? -8.103 -3.541 -4.255 1.00 88.25 78 ARG A O 1
ATOM 609 N N . LYS A 1 79 ? -6.158 -2.501 -3.834 1.00 87.56 79 LYS A N 1
ATOM 610 C CA . LYS A 1 79 ? -6.472 -2.104 -2.448 1.00 87.56 79 LYS A CA 1
ATOM 611 C C . LYS A 1 79 ? -6.915 -0.639 -2.328 1.00 87.56 79 LYS A C 1
ATOM 613 O O . LYS A 1 79 ? -7.127 -0.161 -1.213 1.00 87.56 79 LYS A O 1
ATOM 618 N N . ARG A 1 80 ? -7.139 0.053 -3.452 1.00 88.75 80 ARG A N 1
ATOM 619 C CA . ARG A 1 80 ? -7.414 1.498 -3.526 1.00 88.75 80 ARG A CA 1
ATOM 620 C C . ARG A 1 80 ? -8.494 1.953 -2.554 1.00 88.75 80 ARG A C 1
ATOM 622 O O . ARG A 1 80 ? -8.283 2.899 -1.814 1.00 88.75 80 ARG A O 1
ATOM 629 N N . ARG A 1 81 ? -9.621 1.238 -2.479 1.00 88.00 81 ARG A N 1
ATOM 630 C CA . ARG A 1 81 ? -10.731 1.594 -1.573 1.00 88.00 81 ARG A CA 1
ATOM 631 C C . ARG A 1 81 ? -10.310 1.633 -0.102 1.00 88.00 81 ARG A C 1
ATOM 633 O O . ARG A 1 81 ? -10.715 2.534 0.627 1.00 88.00 81 ARG A O 1
ATOM 640 N N . LEU A 1 82 ? -9.512 0.655 0.328 1.00 86.38 82 LEU A N 1
ATOM 641 C CA . LEU A 1 82 ? -9.010 0.580 1.698 1.00 86.38 82 LEU A CA 1
ATOM 642 C C . LEU A 1 82 ? -7.992 1.696 1.959 1.00 86.38 82 LEU A C 1
ATOM 644 O O . LEU A 1 82 ? -8.058 2.356 2.992 1.00 86.38 82 LEU A O 1
ATOM 648 N N . LEU A 1 83 ? -7.088 1.937 1.008 1.00 88.62 83 LEU A N 1
ATOM 649 C CA . LEU A 1 83 ? -6.078 2.991 1.108 1.00 88.62 83 LEU A CA 1
ATOM 650 C C . LEU A 1 83 ? -6.715 4.380 1.128 1.00 88.62 83 LEU A C 1
ATOM 652 O O . LEU A 1 83 ? -6.405 5.156 2.021 1.00 88.62 83 LEU A O 1
ATOM 656 N N . ASP A 1 84 ? -7.662 4.670 0.238 1.00 90.06 84 ASP A N 1
ATOM 657 C CA . ASP A 1 84 ? -8.390 5.942 0.192 1.00 90.06 84 ASP A CA 1
ATOM 658 C C . ASP A 1 84 ? -9.154 6.194 1.502 1.00 90.06 84 ASP A C 1
ATOM 660 O O . ASP A 1 84 ? -9.172 7.314 2.020 1.00 90.06 84 ASP A O 1
ATOM 664 N N . PHE A 1 85 ? -9.732 5.145 2.096 1.00 89.12 85 PHE A N 1
ATOM 665 C CA . PHE A 1 85 ? -10.346 5.221 3.421 1.00 89.12 85 PHE A CA 1
ATOM 666 C C . PHE A 1 85 ? -9.324 5.587 4.510 1.00 89.12 85 PHE A C 1
ATOM 668 O O . PHE A 1 85 ? -9.571 6.497 5.311 1.00 89.12 85 PHE A O 1
ATOM 675 N N . VAL A 1 86 ? -8.161 4.928 4.526 1.00 88.12 86 VAL A N 1
ATOM 676 C CA . VAL A 1 86 ? -7.078 5.227 5.475 1.00 88.12 86 VAL A CA 1
ATOM 677 C C . VAL A 1 86 ? -6.529 6.640 5.260 1.00 88.12 86 VAL A C 1
ATOM 679 O O . VAL A 1 86 ? -6.413 7.386 6.234 1.00 88.12 86 VAL A O 1
ATOM 682 N N . LYS A 1 87 ? -6.273 7.052 4.010 1.00 90.56 87 LYS A N 1
ATOM 683 C CA . LYS A 1 87 ? -5.830 8.404 3.638 1.00 90.56 87 LYS A CA 1
ATOM 684 C C . LYS A 1 87 ? -6.826 9.448 4.142 1.00 90.56 87 LYS A C 1
ATOM 686 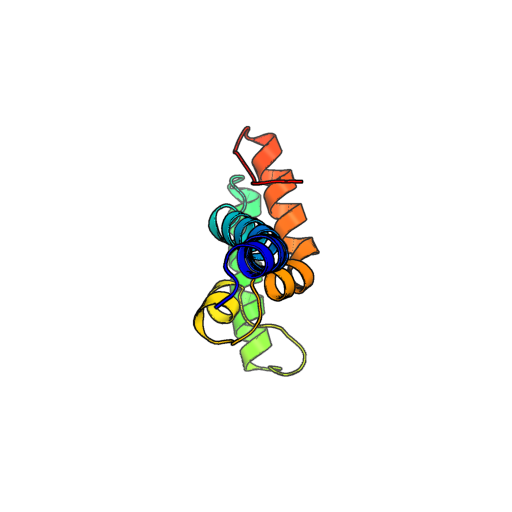O O . LYS A 1 87 ? -6.448 10.375 4.854 1.00 90.56 87 LYS A O 1
ATOM 691 N N . LYS A 1 88 ? -8.122 9.268 3.863 1.00 89.75 88 LYS A N 1
ATOM 692 C CA . LYS A 1 88 ? -9.182 10.180 4.322 1.00 89.75 88 LYS A CA 1
ATOM 693 C C . LYS A 1 88 ? -9.242 10.270 5.846 1.00 89.75 88 LYS A C 1
ATOM 695 O O . LYS A 1 88 ? -9.359 11.368 6.389 1.00 89.75 88 LYS A O 1
ATOM 700 N N . SER A 1 89 ? -9.125 9.136 6.540 1.00 88.75 89 SER A N 1
ATOM 701 C CA . SER A 1 89 ? -9.031 9.120 8.001 1.00 88.75 89 SER A CA 1
ATOM 702 C C . SER A 1 89 ? -7.810 9.907 8.480 1.00 88.75 89 SER A C 1
ATOM 704 O O . SER A 1 89 ? -7.939 10.748 9.359 1.00 88.75 89 SER A O 1
ATOM 706 N N . ASN A 1 90 ? -6.632 9.659 7.912 1.00 90.44 90 ASN A N 1
ATOM 707 C CA . ASN A 1 90 ? -5.362 10.238 8.353 1.00 90.44 90 ASN A CA 1
ATOM 708 C C . ASN A 1 90 ? -5.252 11.742 8.066 1.00 90.44 90 ASN A C 1
ATOM 710 O O . ASN A 1 90 ? -4.738 12.476 8.912 1.00 90.44 90 ASN A O 1
ATOM 714 N N . ARG A 1 91 ? -5.823 12.227 6.954 1.00 89.00 91 ARG A N 1
ATOM 715 C CA . ARG A 1 91 ? -5.922 13.668 6.650 1.00 89.00 91 ARG A CA 1
ATOM 716 C C . ARG A 1 91 ? -6.671 14.442 7.728 1.00 89.00 91 ARG A C 1
ATOM 718 O O . ARG A 1 91 ? -6.260 15.544 8.073 1.00 89.00 91 ARG A O 1
ATOM 725 N N . LYS A 1 92 ? -7.709 13.846 8.328 1.00 87.12 92 LYS A N 1
ATOM 726 C CA . LYS A 1 92 ? -8.447 14.457 9.449 1.00 87.12 92 LYS A CA 1
ATOM 727 C C . LYS A 1 92 ? -7.557 14.722 10.675 1.00 87.12 92 LYS A C 1
ATOM 729 O O . LYS A 1 92 ? -7.886 15.582 11.483 1.00 87.12 92 LYS A O 1
ATOM 734 N N . TYR A 1 93 ? -6.441 14.006 10.802 1.00 85.12 93 TYR A N 1
ATOM 735 C CA . TYR A 1 93 ? -5.461 14.157 11.882 1.00 85.12 93 TYR A CA 1
ATOM 736 C C . TYR A 1 93 ? -4.195 14.916 11.445 1.00 85.12 93 TYR A C 1
ATOM 738 O O . TYR A 1 93 ? -3.196 14.874 12.155 1.00 85.12 93 TYR A O 1
ATOM 746 N N . GLY A 1 94 ? -4.205 15.576 10.279 1.00 84.94 94 GLY A N 1
ATOM 747 C CA . GLY A 1 94 ? -3.058 16.346 9.782 1.00 84.94 94 GLY A CA 1
ATOM 748 C C . GLY A 1 94 ? -1.847 15.496 9.385 1.00 84.94 94 GLY A C 1
ATOM 749 O O . GLY A 1 94 ? -0.734 16.006 9.316 1.00 84.94 94 GLY A O 1
ATOM 750 N N . VAL A 1 95 ? -2.036 14.195 9.146 1.00 86.44 95 VAL A N 1
ATOM 751 C CA . VAL A 1 95 ? -0.943 13.285 8.787 1.00 86.44 95 VAL A CA 1
ATOM 752 C C . VAL A 1 95 ? -0.729 13.296 7.276 1.00 86.44 95 VAL A C 1
ATOM 754 O O . VAL A 1 95 ? -1.689 13.220 6.507 1.00 86.44 95 VAL A O 1
ATOM 757 N N . PHE A 1 96 ? 0.535 13.364 6.850 1.00 83.25 96 PHE A N 1
ATOM 758 C CA . PHE A 1 96 ? 0.904 13.181 5.448 1.00 83.25 96 PHE A CA 1
ATOM 759 C C . PHE A 1 96 ? 0.473 11.790 4.977 1.00 83.25 96 PHE A C 1
ATOM 761 O O . PHE A 1 96 ? 0.777 10.781 5.610 1.00 83.25 96 PHE A O 1
ATOM 768 N N . THR A 1 97 ? -0.267 11.747 3.874 1.00 82.56 97 THR A N 1
ATOM 769 C CA . THR A 1 97 ? -0.903 10.521 3.364 1.00 82.56 97 THR A CA 1
ATO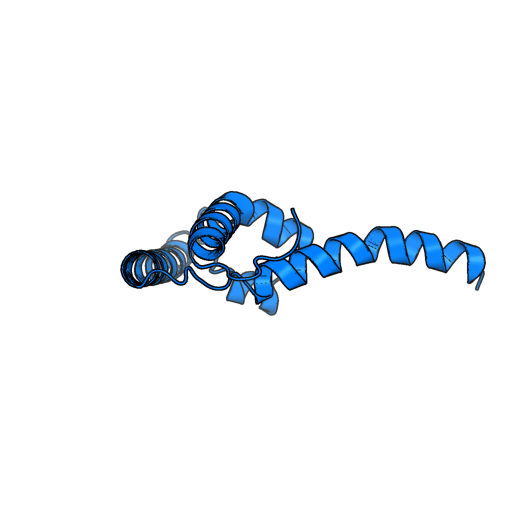M 770 C C . THR A 1 97 ? -0.410 10.136 1.982 1.00 82.56 97 THR A C 1
ATOM 772 O O . THR A 1 97 ? -0.975 9.229 1.374 1.00 82.56 97 THR A O 1
ATOM 775 N N . GLY A 1 98 ? 0.659 10.786 1.520 1.00 82.19 98 GLY A N 1
ATOM 776 C CA . GLY A 1 98 ? 1.213 10.577 0.196 1.00 82.19 98 GLY A CA 1
ATOM 777 C C . GLY A 1 98 ? 0.639 11.550 -0.813 1.00 82.19 98 GLY A C 1
ATOM 778 O O . GLY A 1 98 ? 0.180 12.634 -0.443 1.00 82.19 98 GLY A O 1
ATOM 779 N N . TYR A 1 99 ? 0.684 11.150 -2.076 1.00 71.38 99 TYR A N 1
ATOM 780 C CA . TYR A 1 99 ? 0.216 11.969 -3.188 1.00 71.38 99 TYR A CA 1
ATOM 781 C C . TYR A 1 99 ? -1.245 11.628 -3.536 1.00 71.38 99 TYR A C 1
ATOM 783 O O . TYR A 1 99 ? -1.768 10.578 -3.134 1.00 71.38 99 TYR A O 1
ATOM 791 N N . ASP A 1 100 ? -1.928 12.579 -4.176 1.00 64.25 100 ASP A N 1
ATOM 792 C CA . ASP A 1 100 ? -3.313 12.448 -4.655 1.00 64.25 100 ASP A CA 1
ATOM 793 C C . ASP A 1 100 ? -3.382 11.753 -6.019 1.00 64.25 100 ASP A C 1
ATOM 795 O O . ASP A 1 100 ? -2.559 12.100 -6.896 1.00 64.25 100 ASP A O 1
#